Protein AF-A0A3C1H2F7-F1 (afdb_monomer)

Secondary structure (DSSP, 8-state):
--GGGHHHHHHHHHHHHHHHHHHHHHHHHHH--HHHHHHTT-GGGHHHHHHHHT-HHHHHHHHHHHHHHHHHHHHHHHHHHS--TTHHHHHHHHHHHHHHHHHHHHHHHHHHHHHHHHHS-HHHHHHHHHHHHHHHHHHHHHHTHHHHHHHHHHHHHHHHHHHHS--

Radius of gyration: 19.79 Å; Cα contacts (8 Å, |Δi|>4): 138; chain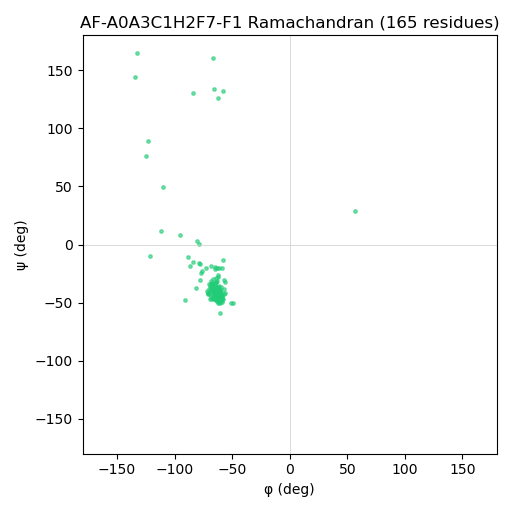s: 1; bounding box: 44×22×65 Å

Structure (mmCIF, N/CA/C/O backbone):
data_AF-A0A3C1H2F7-F1
#
_entry.id   AF-A0A3C1H2F7-F1
#
loop_
_atom_site.group_PDB
_atom_site.id
_atom_site.type_symbol
_atom_site.label_atom_id
_atom_site.label_alt_id
_atom_site.label_comp_id
_atom_site.label_asym_id
_atom_site.label_entity_id
_atom_site.label_seq_id
_atom_site.pdbx_PDB_ins_code
_atom_site.Cartn_x
_atom_site.Cartn_y
_atom_site.Cartn_z
_atom_site.occupancy
_atom_site.B_iso_or_equiv
_atom_site.auth_seq_id
_atom_site.auth_comp_id
_atom_site.auth_asym_id
_atom_site.auth_atom_id
_atom_site.pdbx_PDB_model_num
ATOM 1 N N . MET A 1 1 ? -9.792 10.754 28.156 1.00 57.56 1 MET A N 1
ATOM 2 C CA . MET A 1 1 ? -9.918 9.796 27.026 1.00 57.56 1 MET A CA 1
ATOM 3 C C . MET A 1 1 ? -9.000 10.111 25.843 1.00 57.56 1 MET A C 1
ATOM 5 O O . MET A 1 1 ? -8.552 9.166 25.197 1.00 57.56 1 MET A O 1
ATOM 9 N N . GLU A 1 2 ? -8.711 11.387 25.562 1.00 61.03 2 GLU A N 1
ATOM 10 C CA . GLU A 1 2 ? -7.940 11.841 24.391 1.00 61.03 2 GLU A CA 1
ATOM 11 C C . GLU A 1 2 ? -6.459 11.433 24.405 1.00 61.03 2 GLU A C 1
ATOM 13 O O . GLU A 1 2 ? -5.892 11.084 23.372 1.00 61.03 2 GLU A O 1
ATOM 18 N N . GLU A 1 3 ? -5.848 11.387 25.589 1.00 65.12 3 GLU A N 1
ATOM 19 C CA . GLU A 1 3 ? -4.418 11.113 25.739 1.00 65.12 3 GLU A CA 1
ATOM 20 C C . GLU A 1 3 ? -4.023 9.674 25.379 1.00 65.12 3 GLU A C 1
ATOM 22 O O . GLU A 1 3 ? -2.964 9.438 24.807 1.00 65.12 3 GLU A O 1
ATOM 27 N N . GLN A 1 4 ? -4.931 8.722 25.602 1.00 65.62 4 GLN A N 1
ATOM 28 C CA . GLN A 1 4 ? -4.746 7.310 25.254 1.00 65.62 4 GLN A CA 1
ATOM 29 C C . GLN A 1 4 ? -4.971 7.012 23.760 1.00 65.62 4 GLN A C 1
ATOM 31 O O . GLN A 1 4 ? -4.550 5.964 23.282 1.00 65.62 4 GLN A O 1
ATOM 36 N N . ASN A 1 5 ? -5.606 7.916 22.998 1.00 76.88 5 ASN A N 1
ATOM 37 C CA . ASN A 1 5 ? -5.780 7.765 21.544 1.00 76.88 5 ASN A CA 1
ATOM 38 C C . ASN A 1 5 ? -4.564 8.252 20.742 1.00 76.88 5 ASN A C 1
ATOM 40 O O . ASN A 1 5 ? -4.446 7.931 19.558 1.00 76.88 5 ASN A O 1
ATOM 44 N N . LYS A 1 6 ? -3.661 9.016 21.372 1.00 80.00 6 LYS A N 1
ATOM 45 C CA . LYS A 1 6 ? -2.426 9.523 20.760 1.00 80.00 6 LYS A CA 1
ATOM 46 C C . LYS A 1 6 ? -1.592 8.417 20.077 1.00 80.00 6 LYS A C 1
ATOM 48 O O . LYS A 1 6 ? -1.290 8.600 18.898 1.00 80.00 6 LYS A O 1
ATOM 53 N N . PRO A 1 7 ? -1.277 7.266 20.713 1.00 84.00 7 PRO A N 1
ATOM 54 C CA . PRO A 1 7 ? -0.476 6.217 20.070 1.00 84.00 7 PRO A CA 1
ATOM 55 C C . PRO A 1 7 ? -1.177 5.565 18.870 1.00 84.00 7 PRO A C 1
ATOM 57 O O . PRO A 1 7 ? -0.540 5.342 17.845 1.00 84.00 7 PRO A O 1
ATOM 60 N N . ILE A 1 8 ? -2.494 5.332 18.946 1.00 84.50 8 ILE A N 1
ATOM 61 C CA . ILE A 1 8 ? -3.275 4.722 17.854 1.00 84.50 8 ILE A CA 1
ATOM 62 C C . ILE A 1 8 ? -3.281 5.639 16.623 1.00 84.50 8 ILE A C 1
ATOM 64 O O . ILE A 1 8 ? -3.026 5.201 15.500 1.00 84.50 8 ILE A O 1
ATOM 68 N N . ARG A 1 9 ? -3.520 6.940 16.839 1.00 84.44 9 ARG A N 1
ATOM 69 C CA . ARG A 1 9 ? -3.483 7.954 15.774 1.00 84.44 9 ARG A CA 1
ATOM 70 C C . ARG A 1 9 ? -2.087 8.080 15.166 1.00 84.44 9 ARG A C 1
ATOM 72 O O . ARG A 1 9 ? -1.976 8.219 13.951 1.00 84.44 9 ARG A O 1
ATOM 79 N N . LEU A 1 10 ? -1.047 8.014 15.999 1.00 86.69 10 LEU A N 1
ATOM 80 C CA . LEU A 1 10 ? 0.343 8.098 15.562 1.00 86.69 10 LEU A CA 1
ATOM 81 C C . LEU A 1 10 ? 0.736 6.899 14.689 1.00 86.69 10 LEU A C 1
ATOM 83 O O . LEU A 1 10 ? 1.278 7.109 13.611 1.00 86.69 10 LEU A O 1
ATOM 87 N N . MET A 1 11 ? 0.413 5.664 15.090 1.00 85.81 11 MET A N 1
ATOM 88 C CA . MET A 1 11 ? 0.702 4.465 14.286 1.00 85.81 11 MET A CA 1
ATOM 89 C C . MET A 1 11 ? 0.011 4.509 12.919 1.00 85.81 11 MET A C 1
ATOM 91 O O . MET A 1 11 ? 0.650 4.273 11.893 1.00 85.81 11 MET A O 1
ATOM 95 N N . ALA A 1 12 ? -1.271 4.882 12.891 1.00 84.88 12 ALA A N 1
ATOM 96 C CA . ALA A 1 12 ? -2.024 5.015 11.647 1.00 84.88 12 ALA A CA 1
ATOM 97 C C . ALA A 1 12 ? -1.445 6.115 10.731 1.00 84.88 12 ALA A C 1
ATOM 99 O O . ALA A 1 12 ? -1.419 5.953 9.508 1.00 84.88 12 ALA A O 1
ATOM 100 N N . LEU A 1 13 ? -0.959 7.219 11.316 1.00 87.25 13 LEU A N 1
ATOM 101 C CA . LEU A 1 13 ? -0.318 8.320 10.593 1.00 87.25 13 LEU A CA 1
ATOM 102 C C . LEU A 1 13 ? 1.058 7.925 10.044 1.00 87.25 13 LEU A C 1
ATOM 104 O O . LEU A 1 13 ? 1.358 8.237 8.897 1.00 87.25 13 LEU A O 1
ATOM 108 N N . ILE A 1 14 ? 1.875 7.215 10.826 1.00 88.75 14 ILE A N 1
ATOM 109 C CA . ILE A 1 14 ? 3.175 6.700 10.374 1.00 88.75 14 ILE A CA 1
ATOM 110 C C . ILE A 1 14 ? 2.981 5.788 9.162 1.00 88.75 14 ILE A C 1
ATOM 112 O O . ILE A 1 14 ? 3.675 5.955 8.161 1.00 88.75 14 ILE A O 1
ATOM 116 N N . GLY A 1 15 ? 2.002 4.878 9.210 1.00 85.44 15 GLY A N 1
ATOM 117 C CA . GLY A 1 15 ? 1.678 4.040 8.057 1.00 85.44 15 GLY A CA 1
ATOM 118 C C . GLY A 1 15 ? 1.227 4.860 6.840 1.00 85.44 15 GLY A C 1
ATOM 119 O O . GLY A 1 15 ? 1.673 4.584 5.730 1.00 85.44 15 GLY A O 1
ATOM 120 N N . LEU A 1 16 ? 0.438 5.929 7.033 1.00 86.31 16 LEU A N 1
ATOM 121 C CA . LEU A 1 16 ? 0.025 6.818 5.937 1.00 86.31 16 LEU A CA 1
ATOM 122 C C . LEU A 1 16 ? 1.230 7.492 5.272 1.00 86.31 16 LEU A C 1
ATOM 124 O O . LEU A 1 16 ? 1.325 7.519 4.047 1.00 86.31 16 LEU A O 1
ATOM 128 N N . ILE A 1 17 ? 2.148 8.023 6.083 1.00 88.00 17 ILE A N 1
ATOM 129 C CA . ILE A 1 17 ? 3.370 8.676 5.605 1.00 88.00 17 ILE A CA 1
ATOM 130 C C . ILE A 1 17 ? 4.231 7.670 4.841 1.00 88.00 17 ILE A C 1
ATOM 132 O O . ILE A 1 17 ? 4.666 7.967 3.732 1.00 88.00 17 ILE A O 1
ATOM 136 N N . LEU A 1 18 ? 4.433 6.469 5.390 1.00 87.69 18 LEU A N 1
ATOM 137 C CA . LEU A 1 18 ? 5.219 5.420 4.743 1.00 87.69 18 LEU A CA 1
ATOM 138 C C . LEU A 1 18 ? 4.623 5.034 3.382 1.00 87.69 18 LEU A C 1
ATOM 140 O O . LEU A 1 18 ? 5.335 5.021 2.379 1.00 87.69 18 LEU A O 1
ATOM 144 N N . GLN A 1 19 ? 3.308 4.801 3.324 1.00 84.94 19 GLN A N 1
ATOM 145 C CA . GLN A 1 19 ? 2.609 4.492 2.079 1.00 84.94 19 GLN A CA 1
ATOM 146 C C . GLN A 1 19 ? 2.734 5.639 1.067 1.00 84.94 19 GLN A C 1
ATOM 148 O O . GLN A 1 19 ? 2.991 5.383 -0.110 1.00 84.94 19 GLN A O 1
ATOM 153 N N . ALA A 1 20 ? 2.584 6.893 1.503 1.00 86.00 20 ALA A N 1
ATOM 154 C CA . ALA A 1 20 ? 2.714 8.067 0.642 1.00 86.00 20 ALA A CA 1
ATOM 155 C C . ALA A 1 20 ? 4.131 8.208 0.069 1.00 86.00 20 ALA A C 1
ATOM 157 O O . ALA A 1 20 ? 4.281 8.425 -1.133 1.00 86.00 20 ALA A O 1
ATOM 158 N N . VAL A 1 21 ? 5.161 8.013 0.896 1.00 87.94 21 VAL A N 1
ATOM 159 C CA . VAL A 1 21 ? 6.568 8.039 0.472 1.00 87.94 21 VAL A CA 1
ATOM 160 C C . VAL A 1 21 ? 6.848 6.924 -0.534 1.00 87.94 21 VAL A C 1
ATOM 162 O O . VAL A 1 21 ? 7.346 7.204 -1.622 1.00 87.94 21 VAL A O 1
ATOM 165 N N . CYS A 1 22 ? 6.469 5.677 -0.238 1.00 86.81 22 CYS A N 1
ATOM 166 C CA . CYS A 1 22 ? 6.660 4.552 -1.159 1.00 86.81 22 CYS A CA 1
ATOM 167 C C . CYS A 1 22 ? 5.905 4.752 -2.485 1.00 86.81 22 CYS A C 1
ATOM 169 O O . CYS A 1 22 ? 6.444 4.461 -3.555 1.00 86.81 22 CYS A O 1
ATOM 171 N N . THR A 1 23 ? 4.686 5.298 -2.431 1.00 85.12 23 THR A N 1
ATOM 172 C CA . THR A 1 23 ? 3.882 5.638 -3.618 1.00 85.12 23 THR A CA 1
ATOM 173 C C . THR A 1 23 ? 4.576 6.720 -4.443 1.00 85.12 23 THR A C 1
ATOM 175 O O . THR A 1 23 ? 4.737 6.563 -5.652 1.00 85.12 23 THR A O 1
ATOM 178 N N . GLY A 1 24 ? 5.047 7.788 -3.792 1.00 85.19 24 GLY A N 1
ATOM 179 C CA . GLY A 1 24 ? 5.758 8.894 -4.429 1.00 85.19 24 GLY A CA 1
ATOM 180 C C . GLY A 1 24 ? 7.041 8.441 -5.121 1.00 85.19 24 GLY A C 1
ATOM 181 O O . GLY A 1 24 ? 7.233 8.742 -6.297 1.00 85.19 24 GLY A O 1
ATOM 182 N N . ILE A 1 25 ? 7.873 7.648 -4.438 1.00 85.31 25 ILE A N 1
ATOM 183 C CA . ILE A 1 25 ? 9.085 7.061 -5.029 1.00 85.31 25 ILE A CA 1
ATOM 184 C C . ILE A 1 25 ? 8.710 6.190 -6.233 1.00 85.31 25 ILE A C 1
ATOM 186 O O . ILE A 1 25 ? 9.295 6.347 -7.298 1.00 85.31 25 ILE A O 1
ATOM 190 N N . THR A 1 26 ? 7.688 5.336 -6.115 1.00 83.00 26 THR A N 1
ATOM 191 C CA . THR A 1 26 ? 7.240 4.469 -7.220 1.00 83.00 26 THR A CA 1
ATOM 192 C C . THR A 1 26 ? 6.805 5.269 -8.451 1.00 83.00 26 THR A C 1
ATOM 194 O O . THR A 1 26 ? 7.148 4.901 -9.575 1.00 83.00 26 THR A O 1
ATOM 197 N N . VAL A 1 27 ? 6.071 6.370 -8.263 1.00 83.38 27 VAL A N 1
ATOM 198 C CA . VAL A 1 27 ? 5.651 7.257 -9.360 1.00 83.38 27 VAL A CA 1
ATOM 199 C C . VAL A 1 27 ? 6.854 7.980 -9.966 1.00 83.38 27 VAL A C 1
ATOM 201 O O . VAL A 1 27 ? 7.007 7.979 -11.187 1.00 83.38 27 VAL A O 1
ATOM 204 N N . LEU A 1 28 ? 7.739 8.542 -9.136 1.00 84.00 28 LEU A N 1
ATOM 205 C CA . LEU A 1 28 ? 8.949 9.229 -9.595 1.00 84.00 28 LEU A CA 1
ATOM 206 C C . LEU A 1 28 ? 9.855 8.298 -10.404 1.00 84.00 28 LEU A C 1
ATOM 208 O O . LEU A 1 28 ? 10.289 8.678 -11.487 1.00 84.00 28 LEU A O 1
ATOM 212 N N . SER A 1 29 ? 10.061 7.063 -9.948 1.00 79.69 29 SER A N 1
ATOM 213 C CA . SER A 1 29 ? 10.829 6.040 -10.663 1.00 79.69 29 SER A CA 1
ATOM 214 C C . SER A 1 29 ? 10.217 5.652 -12.014 1.00 79.69 29 SER A C 1
ATOM 216 O O . SER A 1 29 ? 10.947 5.252 -12.916 1.00 79.69 29 SER A O 1
ATOM 218 N N . ARG A 1 30 ? 8.891 5.765 -12.189 1.00 76.75 30 ARG A N 1
ATOM 219 C CA . ARG A 1 30 ? 8.223 5.508 -13.482 1.00 76.75 30 ARG A CA 1
ATOM 220 C C . ARG A 1 30 ? 8.298 6.707 -14.430 1.00 76.75 30 ARG A C 1
ATOM 222 O O . ARG A 1 30 ? 8.468 6.511 -15.633 1.00 76.75 30 ARG A O 1
ATOM 229 N N . LEU A 1 31 ? 8.185 7.929 -13.903 1.00 80.62 31 LEU A N 1
ATOM 230 C CA . LEU A 1 31 ? 8.295 9.175 -14.678 1.00 80.62 31 LEU A CA 1
ATOM 231 C C . LEU A 1 31 ? 9.741 9.449 -15.124 1.00 80.62 31 LEU A C 1
ATOM 233 O O . LEU A 1 31 ? 9.974 9.848 -16.271 1.00 80.62 31 LEU A O 1
ATOM 237 N N . PHE A 1 32 ? 10.694 9.169 -14.233 1.00 82.19 32 PHE A N 1
ATOM 238 C CA . PHE A 1 32 ? 12.133 9.354 -14.406 1.00 82.19 32 PHE A CA 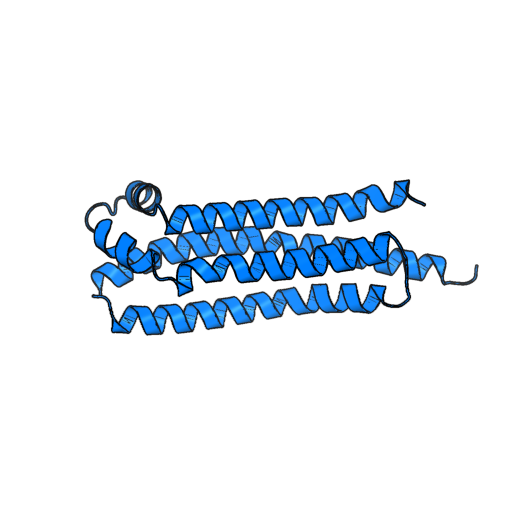1
ATOM 239 C C . PHE A 1 32 ? 12.868 8.027 -14.144 1.00 82.19 32 PHE A C 1
ATOM 241 O O . PHE A 1 32 ? 13.467 7.852 -13.085 1.00 82.19 32 PHE A O 1
ATOM 248 N N . PRO A 1 33 ? 12.834 7.066 -15.082 1.00 75.81 33 PRO A N 1
ATOM 249 C CA . PRO A 1 33 ? 13.495 5.771 -14.907 1.00 75.81 33 PRO A CA 1
ATOM 250 C C . PRO A 1 33 ? 15.015 5.831 -15.131 1.00 75.81 33 PRO A C 1
ATOM 252 O O . PRO A 1 33 ? 15.734 4.936 -14.693 1.00 75.81 33 PRO A O 1
ATOM 255 N N . GLN A 1 34 ? 15.533 6.890 -15.767 1.00 75.00 34 GLN A N 1
ATOM 256 C CA . GLN A 1 34 ? 16.959 7.031 -16.107 1.00 75.00 34 GLN A CA 1
ATOM 257 C C . GLN A 1 34 ? 17.924 6.914 -14.909 1.00 75.00 34 GLN A C 1
ATOM 259 O O . GLN A 1 34 ? 18.931 6.228 -15.060 1.00 75.00 34 GLN A O 1
ATOM 264 N N . PRO A 1 35 ? 17.659 7.500 -13.721 1.00 76.38 35 PRO A N 1
ATOM 265 C CA . PRO A 1 35 ? 18.530 7.345 -12.554 1.00 76.38 35 PRO A CA 1
ATOM 266 C C . PRO A 1 35 ? 18.604 5.890 -12.078 1.00 76.38 35 PRO A C 1
ATOM 268 O O . PRO A 1 35 ? 19.670 5.421 -11.692 1.00 76.38 35 PRO A O 1
ATOM 271 N N . PHE A 1 36 ? 17.483 5.162 -12.145 1.00 71.56 36 PHE A N 1
ATOM 272 C CA . PHE A 1 36 ? 17.415 3.744 -11.786 1.00 71.56 36 PHE A CA 1
ATOM 273 C C . PHE A 1 36 ? 18.193 2.879 -12.778 1.00 71.56 36 PHE A C 1
ATOM 275 O O . PHE A 1 36 ? 18.973 2.020 -12.377 1.00 71.56 36 PHE A O 1
ATOM 282 N N . LEU A 1 37 ? 18.022 3.136 -14.073 1.00 68.88 37 LEU A N 1
ATOM 283 C CA . LEU A 1 37 ? 18.707 2.396 -15.131 1.00 68.88 37 LEU A CA 1
ATOM 284 C C . LEU A 1 37 ? 20.211 2.696 -15.163 1.00 68.88 37 LEU A C 1
ATOM 286 O O . LEU A 1 37 ? 21.011 1.788 -15.375 1.00 68.88 37 LEU A O 1
ATOM 290 N N . ALA A 1 38 ? 20.606 3.937 -14.867 1.00 73.38 38 ALA A N 1
ATOM 291 C CA . ALA A 1 38 ? 22.004 4.320 -14.694 1.00 73.38 38 ALA A CA 1
ATOM 292 C C . ALA A 1 38 ? 22.638 3.631 -13.475 1.00 73.38 38 ALA A C 1
ATOM 294 O O . ALA A 1 38 ? 23.744 3.106 -13.584 1.00 73.38 38 ALA A O 1
ATOM 295 N N . ALA A 1 39 ? 21.926 3.560 -12.343 1.00 72.62 39 ALA A N 1
ATOM 296 C CA . ALA A 1 39 ? 22.381 2.819 -11.164 1.00 72.62 39 ALA A CA 1
ATOM 297 C C . ALA A 1 39 ? 22.542 1.310 -11.435 1.00 72.62 39 ALA A C 1
ATOM 299 O O . ALA A 1 39 ? 23.359 0.657 -10.791 1.00 72.62 39 ALA A O 1
ATOM 300 N N . MET A 1 40 ? 21.802 0.766 -12.406 1.00 67.81 40 MET A N 1
ATOM 301 C CA . MET A 1 40 ? 21.895 -0.631 -12.845 1.00 67.81 40 MET A CA 1
ATOM 302 C C . MET A 1 40 ? 22.809 -0.855 -14.061 1.00 67.81 40 MET A C 1
ATOM 304 O O . MET A 1 40 ? 22.834 -1.960 -14.593 1.00 67.81 40 MET A O 1
ATOM 308 N N . GLN A 1 41 ? 23.562 0.162 -14.502 1.00 70.94 41 GLN A N 1
ATOM 309 C CA . GLN A 1 41 ? 24.471 0.091 -15.659 1.00 70.94 41 GLN A CA 1
ATOM 310 C C . GLN A 1 41 ? 23.795 -0.349 -16.979 1.00 70.94 41 GLN A C 1
ATOM 312 O O . GLN A 1 41 ? 24.446 -0.916 -17.849 1.00 70.94 41 GLN A O 1
ATOM 317 N N . GLN A 1 42 ? 22.499 -0.064 -17.164 1.00 65.69 42 GLN A N 1
ATOM 318 C CA . GLN A 1 42 ? 21.738 -0.404 -18.380 1.00 65.69 42 GLN A CA 1
ATOM 319 C C . GLN A 1 42 ? 21.370 0.834 -19.210 1.00 65.69 42 GLN A C 1
ATOM 321 O O . GLN A 1 42 ? 20.213 1.034 -19.584 1.00 65.69 42 GLN A O 1
ATOM 326 N N . GLN A 1 43 ? 22.352 1.697 -19.486 1.00 65.00 43 GLN A N 1
ATOM 327 C CA . GLN A 1 43 ? 22.120 2.933 -20.245 1.00 65.00 43 GLN A CA 1
ATOM 328 C C . GLN A 1 43 ? 21.674 2.669 -21.691 1.00 65.00 43 GLN A C 1
ATOM 330 O O . GLN A 1 43 ? 20.827 3.402 -22.196 1.00 65.00 43 GLN A O 1
ATOM 335 N N . ASP A 1 44 ? 22.150 1.582 -22.303 1.00 64.06 44 ASP A N 1
ATOM 336 C CA . ASP A 1 44 ? 21.838 1.218 -23.694 1.00 64.06 44 ASP A CA 1
ATOM 337 C C . ASP A 1 44 ? 20.355 0.874 -23.921 1.00 64.06 44 ASP A C 1
ATOM 339 O O . ASP A 1 44 ? 19.866 0.943 -25.043 1.00 64.06 44 ASP A O 1
ATOM 343 N N . PHE A 1 45 ? 19.613 0.556 -22.854 1.00 64.31 45 PHE A N 1
ATOM 344 C CA . PHE A 1 45 ? 18.187 0.203 -22.903 1.00 64.31 45 PHE A CA 1
ATOM 345 C C . PHE A 1 45 ? 17.295 1.263 -22.237 1.00 64.31 45 PHE A C 1
ATOM 347 O O . PHE A 1 45 ? 16.108 1.028 -21.983 1.00 64.31 45 PHE A O 1
ATOM 354 N N . ALA A 1 46 ? 17.858 2.437 -21.921 1.00 64.31 46 ALA A N 1
ATOM 355 C CA . ALA A 1 46 ? 17.188 3.450 -21.114 1.00 64.31 46 ALA A CA 1
ATOM 356 C C . ALA A 1 46 ? 15.979 4.091 -21.804 1.00 64.31 46 ALA A C 1
ATOM 358 O O . ALA A 1 46 ? 14.973 4.358 -21.144 1.00 64.31 46 ALA A O 1
ATOM 359 N N . GLU A 1 47 ? 16.049 4.320 -23.116 1.00 67.69 47 GLU A N 1
ATOM 360 C CA . GLU A 1 47 ? 14.942 4.909 -23.877 1.00 67.69 47 GLU A CA 1
ATOM 361 C C . GLU A 1 47 ? 13.761 3.946 -24.037 1.00 67.69 47 GLU A C 1
ATOM 363 O O . GLU A 1 47 ? 12.609 4.347 -23.837 1.00 67.69 47 GLU A O 1
ATOM 368 N N . ASP A 1 48 ? 14.028 2.669 -24.314 1.00 66.69 48 ASP A N 1
ATOM 369 C CA . ASP A 1 48 ? 12.984 1.657 -24.497 1.00 66.69 48 ASP A CA 1
ATOM 370 C C . ASP A 1 48 ? 12.277 1.326 -23.182 1.00 66.69 48 ASP A C 1
ATOM 37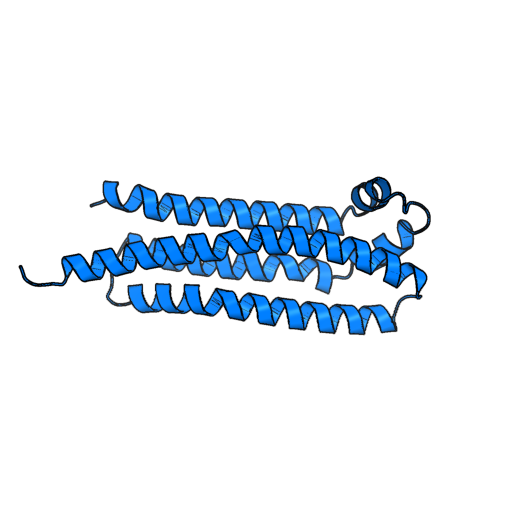2 O O . ASP A 1 48 ? 11.043 1.291 -23.116 1.00 66.69 48 ASP A O 1
ATOM 376 N N . ALA A 1 49 ? 13.046 1.189 -22.098 1.00 64.25 49 ALA A N 1
ATOM 377 C CA . ALA A 1 49 ? 12.494 1.044 -20.759 1.00 64.25 49 ALA A CA 1
ATOM 378 C C . ALA A 1 49 ? 11.670 2.278 -20.362 1.00 64.25 49 ALA A C 1
ATOM 380 O O . ALA A 1 49 ? 10.576 2.125 -19.822 1.00 64.25 49 ALA A O 1
ATOM 381 N N . ALA A 1 50 ? 12.128 3.493 -20.690 1.00 67.19 50 ALA A N 1
ATOM 382 C CA . ALA A 1 50 ? 11.381 4.717 -20.407 1.00 67.19 50 ALA A CA 1
ATOM 383 C C . ALA A 1 50 ? 10.059 4.819 -21.177 1.00 67.19 50 ALA A C 1
ATOM 385 O O . ALA A 1 50 ? 9.080 5.357 -20.653 1.00 67.19 50 ALA A O 1
ATOM 386 N N . ARG A 1 51 ? 9.997 4.293 -22.405 1.00 70.81 51 ARG A N 1
ATOM 387 C CA . ARG A 1 51 ? 8.745 4.198 -23.167 1.00 70.81 51 ARG A CA 1
ATOM 388 C C . ARG A 1 51 ? 7.770 3.223 -22.520 1.00 70.81 51 ARG A C 1
ATOM 390 O O . ARG A 1 51 ? 6.598 3.558 -22.368 1.00 70.81 51 ARG A O 1
ATOM 397 N N . ALA A 1 52 ? 8.253 2.051 -22.120 1.00 66.94 52 ALA A N 1
ATOM 398 C CA . ALA A 1 52 ? 7.424 1.012 -21.525 1.00 66.94 52 ALA A CA 1
ATOM 399 C C . ALA A 1 52 ? 6.922 1.387 -20.115 1.00 66.94 52 ALA A C 1
ATOM 401 O O . ALA A 1 52 ? 5.759 1.145 -19.793 1.00 66.94 52 ALA A O 1
ATOM 402 N N . THR A 1 53 ? 7.739 2.043 -19.279 1.00 67.88 53 THR A N 1
ATOM 403 C CA . THR A 1 53 ? 7.360 2.422 -17.900 1.00 67.88 53 THR A CA 1
ATOM 404 C C . THR A 1 53 ? 6.354 3.568 -17.823 1.00 67.88 53 THR A C 1
ATOM 406 O O . THR A 1 53 ? 5.670 3.711 -16.807 1.00 67.88 53 THR A O 1
ATOM 409 N N . ARG A 1 54 ? 6.230 4.375 -18.884 1.00 71.44 54 ARG A N 1
ATOM 410 C CA . ARG A 1 54 ? 5.271 5.491 -18.979 1.00 71.44 54 ARG A CA 1
ATOM 411 C C . ARG A 1 54 ? 3.853 5.057 -19.348 1.00 71.44 54 ARG A C 1
ATOM 413 O O . ARG A 1 54 ? 2.979 5.911 -19.493 1.00 71.44 54 ARG A O 1
ATOM 420 N N . HIS A 1 55 ? 3.598 3.756 -19.483 1.00 72.06 55 HIS A N 1
ATOM 421 C CA . HIS A 1 55 ? 2.259 3.263 -19.774 1.00 72.06 55 HIS A CA 1
ATOM 422 C C . HIS A 1 55 ? 1.254 3.720 -18.690 1.00 72.06 55 HIS A C 1
ATOM 424 O O . HIS A 1 55 ? 1.516 3.551 -17.495 1.00 72.06 55 HIS A O 1
ATOM 430 N N . PRO A 1 56 ? 0.078 4.261 -19.054 1.00 69.88 56 PRO A N 1
ATOM 431 C CA . PRO A 1 56 ? -0.855 4.855 -18.092 1.00 69.88 56 PRO A CA 1
ATOM 432 C C . PRO A 1 56 ? -1.333 3.868 -17.017 1.00 69.88 56 PRO A C 1
ATOM 434 O O . PRO A 1 56 ? -1.439 4.233 -15.850 1.00 69.88 56 PRO A O 1
ATOM 437 N N . LEU A 1 57 ? -1.539 2.592 -17.367 1.00 69.56 57 LEU A N 1
ATOM 438 C CA . LEU A 1 57 ? -1.907 1.553 -16.388 1.00 69.56 57 LEU A CA 1
ATOM 439 C C . LEU A 1 57 ? -0.824 1.335 -15.322 1.00 69.56 57 LEU A C 1
ATOM 441 O O . LEU A 1 57 ? -1.131 1.142 -14.143 1.00 69.56 57 LEU A O 1
ATOM 445 N N . LEU A 1 58 ? 0.449 1.425 -15.720 1.00 70.56 58 LEU A N 1
ATOM 446 C CA . LEU A 1 58 ? 1.557 1.372 -14.780 1.00 70.56 58 LEU A CA 1
ATOM 447 C C . LEU A 1 58 ? 1.498 2.603 -13.865 1.00 70.56 58 LEU A C 1
ATOM 449 O O . LEU A 1 58 ? 1.587 2.470 -12.649 1.00 70.56 58 LEU A O 1
ATOM 453 N N . LEU A 1 59 ? 1.285 3.800 -14.392 1.00 73.25 59 LEU A N 1
ATOM 454 C CA . LEU A 1 59 ? 1.238 4.998 -13.551 1.00 73.25 59 LEU A CA 1
ATOM 455 C C . LEU A 1 59 ? 0.088 4.980 -12.530 1.00 73.25 59 LEU A C 1
ATOM 457 O O . LEU A 1 59 ? 0.265 5.493 -11.431 1.00 73.25 59 LEU A O 1
ATOM 461 N N . LEU A 1 60 ? -1.045 4.343 -12.844 1.00 74.38 60 LEU A N 1
ATOM 462 C CA . LEU A 1 60 ? -2.213 4.266 -11.955 1.00 74.38 60 LEU A CA 1
ATOM 463 C C . LEU A 1 60 ? -2.083 3.234 -10.825 1.00 74.38 60 LEU A C 1
ATOM 465 O O . LEU A 1 60 ? -2.627 3.436 -9.741 1.00 74.38 60 LEU A O 1
ATOM 469 N N . THR A 1 61 ? -1.343 2.149 -11.055 1.00 73.56 61 THR A N 1
ATOM 470 C CA . THR A 1 61 ? -1.171 1.040 -10.097 1.00 73.56 61 THR A CA 1
ATOM 471 C C . THR A 1 61 ? -0.781 1.487 -8.671 1.00 73.56 61 THR A C 1
ATOM 473 O O . THR A 1 61 ? -1.460 1.082 -7.725 1.00 73.56 61 THR A O 1
ATOM 476 N N . PRO A 1 62 ? 0.242 2.345 -8.459 1.00 73.50 62 PRO A N 1
ATOM 477 C CA . PRO A 1 62 ? 0.636 2.766 -7.110 1.00 73.50 62 PRO A CA 1
ATOM 478 C C . PRO A 1 62 ? -0.438 3.594 -6.377 1.00 73.50 62 PRO A C 1
ATOM 480 O O . PRO A 1 62 ? -0.449 3.623 -5.146 1.00 73.50 62 PRO A O 1
ATOM 483 N N . PHE A 1 63 ? -1.380 4.219 -7.095 1.00 79.12 63 PHE A N 1
ATOM 484 C CA . PHE A 1 63 ? -2.445 5.015 -6.478 1.00 79.12 63 PHE A CA 1
ATOM 485 C C . PHE A 1 63 ? -3.569 4.164 -5.873 1.00 79.12 63 PHE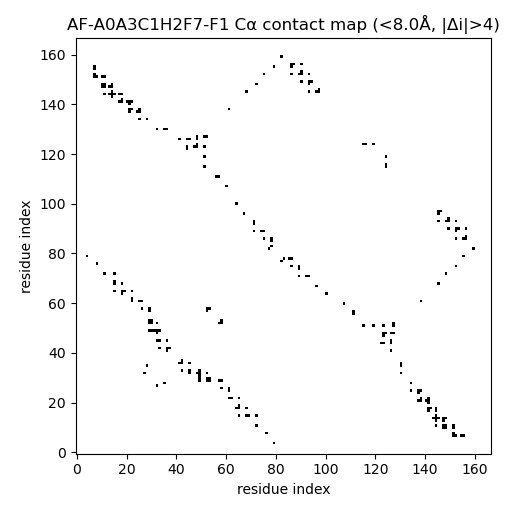 A C 1
ATOM 487 O O . PHE A 1 63 ? -4.238 4.607 -4.941 1.00 79.12 63 PHE A O 1
ATOM 494 N N . ALA A 1 64 ? -3.774 2.930 -6.339 1.00 76.44 64 ALA A N 1
ATOM 495 C CA . ALA A 1 64 ? -4.810 2.063 -5.780 1.00 76.44 64 ALA A CA 1
ATOM 496 C C . ALA A 1 64 ? -4.551 1.768 -4.290 1.00 76.44 64 ALA A C 1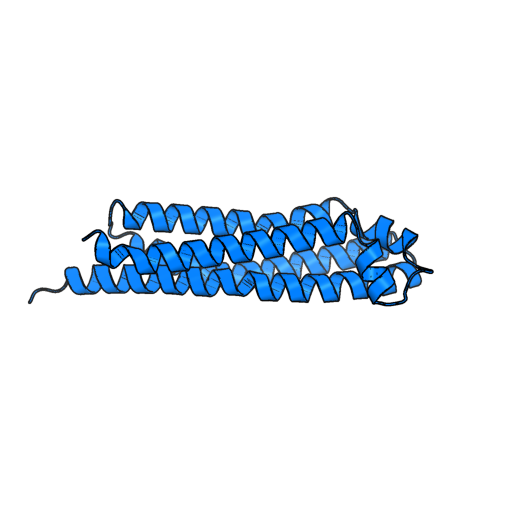
ATOM 498 O O . ALA A 1 64 ? -5.450 1.906 -3.459 1.00 76.44 64 ALA A O 1
ATOM 499 N N . GLY A 1 65 ? -3.300 1.451 -3.938 1.00 74.38 65 GLY A N 1
ATOM 500 C CA . GLY A 1 65 ? -2.910 1.150 -2.559 1.00 74.38 65 GLY A CA 1
ATOM 501 C C . GLY A 1 65 ? -3.064 2.343 -1.613 1.00 74.38 65 GLY A C 1
ATOM 502 O O . GLY A 1 65 ? -3.608 2.192 -0.519 1.00 74.38 65 GLY A O 1
ATOM 503 N N . ILE A 1 66 ? -2.648 3.545 -2.036 1.00 82.69 66 ILE A N 1
ATOM 504 C CA . ILE A 1 66 ? -2.761 4.744 -1.191 1.00 82.69 66 ILE A CA 1
ATOM 505 C C . ILE A 1 66 ? -4.220 5.170 -0.987 1.00 82.69 66 ILE A C 1
ATOM 507 O O . ILE A 1 66 ? -4.579 5.564 0.119 1.00 82.69 66 ILE A O 1
ATOM 511 N N . ILE A 1 67 ? -5.081 5.040 -2.005 1.00 84.75 67 ILE A N 1
ATOM 512 C CA . ILE A 1 67 ? -6.510 5.368 -1.887 1.00 84.75 67 ILE A CA 1
ATOM 513 C C . ILE A 1 67 ? -7.183 4.443 -0.869 1.00 84.75 67 ILE A C 1
ATOM 515 O O . ILE A 1 67 ? -7.863 4.925 0.037 1.00 84.75 67 ILE A O 1
ATOM 519 N N . VAL A 1 68 ? -6.958 3.128 -0.973 1.00 83.88 68 VAL A N 1
ATOM 520 C CA . VAL A 1 68 ? -7.504 2.150 -0.017 1.00 83.88 68 VAL A CA 1
ATOM 521 C C . VAL A 1 68 ? -7.015 2.455 1.398 1.00 83.88 68 VAL A C 1
ATOM 523 O O . VAL A 1 68 ? -7.814 2.479 2.335 1.00 83.88 68 VAL A O 1
ATOM 526 N N . TYR A 1 69 ? -5.724 2.756 1.554 1.00 84.75 69 TYR A N 1
ATOM 527 C CA . TYR A 1 69 ? -5.163 3.120 2.849 1.00 84.75 69 TYR A CA 1
ATOM 528 C C . TYR A 1 69 ? -5.817 4.385 3.428 1.00 84.75 69 TYR A C 1
ATOM 530 O O . TYR A 1 69 ? -6.212 4.389 4.592 1.00 84.75 69 TYR A O 1
ATOM 538 N N . ILE A 1 70 ? -5.968 5.451 2.632 1.00 86.69 70 ILE A N 1
ATOM 539 C CA . ILE A 1 70 ? -6.608 6.707 3.061 1.00 86.69 70 ILE A CA 1
ATOM 540 C C . ILE A 1 70 ? -8.046 6.454 3.517 1.00 86.69 70 ILE A C 1
ATOM 542 O O . ILE A 1 70 ? -8.445 6.957 4.565 1.00 86.69 70 ILE A O 1
ATOM 546 N N . LEU A 1 71 ? -8.818 5.658 2.772 1.00 88.44 71 LEU A N 1
ATOM 547 C CA . LEU A 1 71 ? -10.195 5.327 3.144 1.00 88.44 71 LEU A CA 1
ATOM 548 C C . LEU A 1 71 ? -10.251 4.613 4.501 1.00 88.44 71 LEU A C 1
ATOM 550 O O . LEU A 1 71 ? -11.013 5.022 5.377 1.00 88.44 71 LEU A O 1
ATOM 554 N N . LEU A 1 72 ? -9.404 3.601 4.712 1.00 87.06 72 LEU A N 1
ATOM 555 C CA . LEU A 1 72 ? -9.322 2.876 5.984 1.00 87.06 72 LEU A CA 1
ATOM 556 C C . LEU A 1 72 ? -8.829 3.772 7.132 1.00 87.06 72 LEU A C 1
ATOM 558 O O . LEU A 1 72 ? -9.364 3.711 8.238 1.00 87.06 72 LEU A O 1
ATOM 562 N N . TYR A 1 73 ? -7.861 4.652 6.867 1.00 86.19 73 TYR A N 1
ATOM 563 C CA . TYR A 1 73 ? -7.381 5.648 7.824 1.00 86.19 73 TYR A CA 1
ATOM 564 C C . TYR A 1 73 ? -8.499 6.610 8.246 1.00 86.19 73 TYR A C 1
ATOM 566 O O . TYR A 1 73 ? -8.684 6.855 9.438 1.00 86.19 73 TYR A O 1
ATOM 574 N N . CYS A 1 74 ? -9.276 7.128 7.292 1.00 86.69 74 CYS A N 1
ATOM 575 C CA . CYS A 1 74 ? -10.414 8.005 7.561 1.00 86.69 74 CYS A CA 1
ATOM 576 C C . CYS A 1 74 ? -11.504 7.293 8.371 1.00 86.69 74 CYS A C 1
ATOM 578 O O . CYS A 1 74 ? -12.019 7.871 9.329 1.00 86.69 74 CYS A O 1
ATOM 580 N N . LEU A 1 75 ? -11.817 6.034 8.039 1.00 85.94 75 LEU A N 1
ATOM 581 C CA . LEU A 1 75 ? -12.758 5.213 8.808 1.00 85.94 75 LEU A CA 1
ATOM 582 C C . LEU A 1 75 ? -12.277 5.017 10.251 1.00 85.94 75 LEU A C 1
ATOM 584 O O . LEU A 1 75 ? -13.044 5.245 11.187 1.00 85.94 75 LEU A O 1
ATOM 588 N N . LEU A 1 76 ? -10.998 4.675 10.445 1.00 84.44 76 LEU A N 1
ATOM 589 C CA . LEU A 1 76 ? -10.400 4.528 11.773 1.00 84.44 76 LEU A CA 1
ATOM 590 C C . LEU A 1 76 ? -10.427 5.849 12.558 1.00 84.44 76 LEU A C 1
ATOM 592 O O . LEU A 1 76 ? -10.801 5.861 13.728 1.00 84.44 76 LEU A O 1
ATOM 596 N N . GLN A 1 77 ? -10.090 6.977 11.927 1.00 83.06 77 GLN A N 1
ATOM 597 C CA . GLN A 1 77 ? -10.170 8.300 12.560 1.00 83.06 77 GLN A CA 1
ATOM 598 C C . GLN A 1 77 ? -11.602 8.683 12.944 1.00 83.06 77 GLN A C 1
ATOM 600 O O . GLN A 1 77 ? -11.804 9.282 14.001 1.00 83.06 77 GLN A O 1
ATOM 605 N N . GLY A 1 78 ? -12.592 8.323 12.123 1.00 81.12 78 GLY A N 1
ATOM 606 C CA . GLY A 1 78 ? -14.010 8.499 12.434 1.00 81.12 78 GLY A CA 1
ATOM 607 C C . GLY A 1 78 ? -14.409 7.764 13.716 1.00 81.12 78 GLY A C 1
ATOM 608 O O . GLY A 1 78 ? -14.952 8.385 14.629 1.00 81.12 78 GLY A O 1
ATOM 609 N N . GLN A 1 79 ? -14.043 6.482 13.832 1.00 80.88 79 GLN A N 1
ATOM 610 C CA . GLN A 1 79 ? -14.310 5.669 15.030 1.00 80.88 79 GLN A CA 1
ATOM 611 C C . GLN A 1 79 ? -13.556 6.169 16.270 1.00 80.88 79 GLN A C 1
ATOM 613 O O . GLN A 1 79 ? -14.084 6.164 17.378 1.00 80.88 79 GLN A O 1
ATOM 618 N N . LEU A 1 80 ? -12.336 6.686 16.096 1.00 77.94 80 LEU A N 1
ATOM 619 C CA . LEU A 1 80 ? -11.565 7.276 17.194 1.00 77.94 80 LEU A CA 1
ATOM 620 C C . LEU A 1 80 ? -12.158 8.587 17.730 1.00 77.94 80 LEU A C 1
ATOM 622 O O . LEU A 1 80 ? -11.759 9.020 18.816 1.00 77.94 80 LEU A O 1
ATOM 626 N N . ARG A 1 81 ? -13.031 9.255 16.966 1.00 79.19 81 ARG A N 1
ATOM 627 C CA . ARG A 1 81 ? -13.758 10.460 17.396 1.00 79.19 81 ARG A CA 1
ATOM 628 C C . ARG A 1 81 ? -15.101 10.099 18.022 1.00 79.19 81 ARG A C 1
ATOM 630 O O . ARG A 1 81 ? -15.384 10.576 19.113 1.00 79.19 81 ARG A O 1
ATOM 637 N N . ASN A 1 82 ? -15.866 9.232 17.361 1.00 77.12 82 ASN A N 1
ATOM 638 C CA . ASN A 1 82 ? -17.165 8.752 17.824 1.00 77.12 82 ASN A CA 1
ATOM 639 C C . ASN A 1 82 ? -17.134 7.219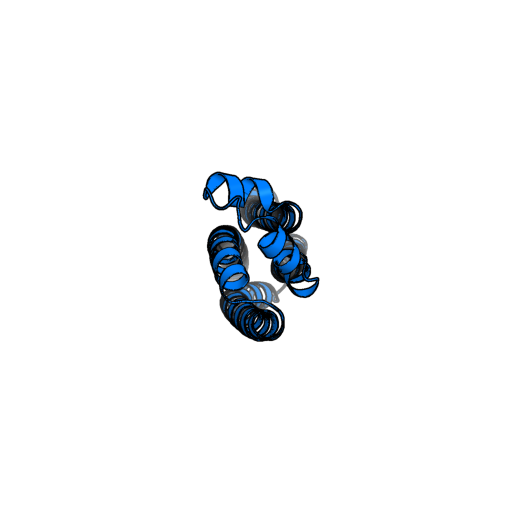 17.901 1.00 77.12 82 ASN A C 1
ATOM 641 O O . ASN A 1 82 ? -17.436 6.563 16.901 1.00 77.12 82 ASN A O 1
ATOM 645 N N . PRO A 1 83 ? -16.733 6.643 19.050 1.00 69.62 83 PRO A N 1
ATOM 646 C CA . PRO A 1 83 ? -16.660 5.196 19.201 1.00 69.62 83 PRO A CA 1
ATOM 647 C C . PRO A 1 83 ? -18.056 4.592 19.042 1.00 69.62 83 PRO A C 1
ATOM 649 O O . PRO A 1 83 ? -19.000 5.001 19.714 1.00 69.62 83 PRO A O 1
ATOM 652 N N . SER A 1 84 ? -18.180 3.632 18.131 1.00 72.12 84 SER A N 1
ATOM 653 C CA . SER A 1 84 ? -19.416 2.895 17.867 1.00 72.12 84 SER A CA 1
ATOM 654 C C . SER A 1 84 ? -19.129 1.396 17.798 1.00 72.12 84 SER A C 1
ATOM 656 O O . SER A 1 84 ? -17.981 0.991 17.591 1.00 72.12 84 SER A O 1
ATOM 658 N N . ASP A 1 85 ? -20.171 0.569 17.882 1.00 67.81 85 ASP A N 1
ATOM 659 C CA . ASP A 1 85 ? -20.061 -0.898 17.782 1.00 67.81 85 ASP A CA 1
ATOM 660 C C . ASP A 1 85 ? -19.432 -1.377 16.455 1.00 67.81 85 ASP A C 1
ATOM 662 O O . ASP A 1 85 ? -18.994 -2.520 16.330 1.00 67.81 85 ASP A O 1
ATOM 666 N N . SER A 1 86 ? -19.312 -0.493 15.459 1.00 70.62 86 SER A N 1
ATOM 667 C CA . SER A 1 86 ? -18.722 -0.792 14.148 1.00 70.62 86 SER A CA 1
ATOM 668 C C . SER A 1 86 ? -17.185 -0.820 14.113 1.00 70.62 86 SER A C 1
ATOM 670 O O . SER A 1 86 ? -16.601 -1.109 13.064 1.00 70.62 86 SER A O 1
ATOM 672 N N . ALA A 1 87 ? -16.497 -0.588 15.236 1.00 68.31 87 ALA A N 1
ATOM 673 C CA . ALA A 1 87 ? -15.035 -0.679 15.307 1.00 68.31 87 ALA A CA 1
ATOM 674 C C . ALA A 1 87 ? -14.488 -2.064 14.890 1.00 68.31 87 ALA A C 1
ATOM 676 O O . ALA A 1 87 ? -13.415 -2.153 14.290 1.00 68.31 87 ALA A O 1
ATOM 677 N N . GLY A 1 88 ? -15.254 -3.134 15.123 1.00 68.81 88 GLY A N 1
ATOM 678 C CA . GLY A 1 88 ? -14.899 -4.501 14.726 1.00 68.81 88 GLY A CA 1
ATOM 679 C C . GLY A 1 88 ? -14.962 -4.689 13.215 1.00 68.81 88 GLY A C 1
ATOM 680 O O . GLY A 1 88 ? -14.114 -5.366 12.636 1.00 68.81 88 GLY A O 1
ATOM 681 N N . THR A 1 89 ? -15.897 -4.003 12.555 1.00 78.31 89 THR A N 1
ATOM 682 C CA . THR A 1 89 ? -15.994 -3.942 11.094 1.00 78.31 89 THR A CA 1
ATOM 683 C C . THR A 1 89 ? -14.801 -3.203 10.497 1.00 78.31 89 THR A C 1
ATOM 685 O O . THR A 1 89 ? -14.234 -3.669 9.515 1.00 78.31 89 THR A O 1
ATOM 688 N N . VAL A 1 90 ? -14.360 -2.090 11.098 1.00 75.69 90 VAL A N 1
ATOM 689 C CA . VAL A 1 90 ? -13.163 -1.357 10.636 1.00 75.69 90 VAL A CA 1
ATOM 690 C C . VAL A 1 90 ? -11.904 -2.214 10.771 1.00 75.69 90 VAL A C 1
ATOM 692 O O . VAL A 1 90 ? -11.087 -2.262 9.849 1.00 75.69 90 VAL A O 1
ATOM 695 N N . PHE A 1 91 ? -11.765 -2.945 11.876 1.00 75.81 91 PHE A N 1
ATOM 696 C CA . PHE A 1 91 ? -10.686 -3.914 12.051 1.00 75.81 91 PHE A CA 1
ATOM 697 C C . PHE A 1 91 ? -10.747 -5.042 11.007 1.00 75.81 91 PHE A C 1
ATOM 699 O O . PHE A 1 91 ? -9.755 -5.290 10.321 1.00 75.81 91 PHE A O 1
ATOM 706 N N . GLY A 1 92 ? -11.916 -5.663 10.818 1.00 75.31 92 GLY A N 1
ATOM 707 C CA . GLY A 1 92 ? -12.126 -6.720 9.825 1.00 75.31 92 GLY A CA 1
ATOM 708 C C . GLY A 1 92 ? -11.841 -6.266 8.390 1.00 75.31 92 GLY A C 1
ATOM 709 O O . GLY A 1 92 ? -11.149 -6.966 7.655 1.00 75.31 92 GLY A O 1
ATOM 710 N N . LEU A 1 93 ? -12.288 -5.064 8.012 1.00 81.44 93 LEU A N 1
ATOM 711 C CA . LEU A 1 93 ? -11.994 -4.448 6.714 1.00 81.44 93 LEU A CA 1
ATOM 712 C C . LEU A 1 93 ? -10.496 -4.194 6.529 1.00 81.44 93 LEU A C 1
ATOM 714 O O . LEU A 1 93 ? -9.959 -4.453 5.454 1.00 81.44 93 LEU A O 1
ATOM 718 N N . THR A 1 94 ? -9.810 -3.725 7.573 1.00 78.12 94 THR A N 1
ATOM 719 C CA . THR A 1 94 ? -8.366 -3.458 7.514 1.00 78.12 94 THR A CA 1
ATOM 720 C C . THR A 1 94 ? -7.566 -4.750 7.348 1.00 78.12 94 THR A C 1
ATOM 722 O O . THR A 1 94 ? -6.643 -4.796 6.537 1.00 78.12 94 THR A O 1
ATOM 725 N N . ILE A 1 95 ? -7.948 -5.822 8.051 1.00 77.81 95 ILE A N 1
ATOM 726 C CA . ILE A 1 95 ? -7.328 -7.142 7.878 1.00 77.81 95 ILE A CA 1
ATOM 727 C C . ILE A 1 95 ? -7.617 -7.712 6.492 1.00 77.81 95 ILE A C 1
ATOM 729 O O . ILE A 1 95 ? -6.690 -8.185 5.845 1.00 77.81 95 ILE A O 1
ATOM 733 N N . ALA A 1 96 ? -8.864 -7.652 6.015 1.00 78.88 96 ALA A N 1
ATOM 734 C CA . ALA A 1 96 ? -9.241 -8.166 4.698 1.00 78.88 96 ALA A CA 1
ATOM 735 C C . ALA A 1 96 ? -8.559 -7.406 3.544 1.00 78.88 96 ALA A C 1
ATOM 737 O O . ALA A 1 96 ? -8.278 -7.990 2.496 1.00 78.88 96 ALA A O 1
ATOM 738 N N . ALA A 1 97 ? -8.239 -6.123 3.741 1.00 74.69 97 ALA A N 1
ATOM 739 C CA . ALA A 1 97 ? -7.536 -5.309 2.755 1.00 74.69 97 ALA A CA 1
ATOM 740 C C . ALA A 1 97 ? -6.090 -5.774 2.500 1.00 74.69 97 ALA A C 1
ATOM 742 O O . ALA A 1 97 ? -5.608 -5.629 1.378 1.00 74.69 97 ALA A O 1
ATOM 743 N N . ILE A 1 98 ? -5.412 -6.373 3.489 1.00 72.44 98 ILE A N 1
ATOM 744 C CA . ILE A 1 98 ? -4.031 -6.871 3.347 1.00 72.44 98 ILE A CA 1
ATOM 745 C C . ILE A 1 98 ? -3.920 -7.949 2.245 1.00 72.44 98 ILE A C 1
ATOM 747 O O . ILE A 1 98 ? -3.188 -7.730 1.276 1.00 72.44 98 ILE A O 1
ATOM 751 N N . PRO A 1 99 ? -4.639 -9.091 2.314 1.00 70.31 99 PRO A N 1
ATOM 752 C CA . PRO A 1 99 ? -4.587 -10.102 1.262 1.00 70.31 99 PRO A CA 1
ATOM 753 C C . PRO A 1 99 ? -5.229 -9.616 -0.043 1.00 70.31 99 PRO A C 1
ATOM 755 O O . PRO A 1 99 ? -4.728 -9.951 -1.116 1.00 70.31 99 PRO A O 1
ATOM 758 N N . ALA A 1 100 ? -6.280 -8.786 0.016 1.00 72.88 100 ALA A N 1
ATOM 759 C CA . ALA A 1 100 ? -6.899 -8.217 -1.184 1.00 72.88 100 ALA A CA 1
ATOM 760 C C . ALA A 1 100 ? -5.905 -7.368 -1.996 1.00 72.88 100 ALA A C 1
ATOM 762 O O . ALA A 1 100 ? -5.877 -7.465 -3.223 1.00 72.88 100 ALA A O 1
ATOM 763 N N . MET A 1 101 ? -5.037 -6.598 -1.330 1.00 71.38 101 MET A N 1
ATOM 764 C CA . MET A 1 101 ? -3.960 -5.860 -1.996 1.00 71.38 101 MET A CA 1
ATOM 765 C C . MET A 1 101 ? -2.914 -6.770 -2.631 1.00 71.38 101 MET A C 1
ATOM 767 O O . MET A 1 101 ? -2.487 -6.501 -3.753 1.00 71.38 101 MET A O 1
ATOM 771 N N . GLY A 1 102 ? -2.546 -7.871 -1.972 1.00 66.25 102 GLY A N 1
ATOM 772 C CA . GLY A 1 102 ? -1.674 -8.883 -2.572 1.00 66.25 102 GLY A CA 1
ATOM 773 C C . GLY A 1 102 ? -2.256 -9.450 -3.872 1.00 66.25 102 GLY A C 1
ATOM 774 O O . GLY A 1 102 ? -1.570 -9.495 -4.893 1.00 66.25 102 GLY A O 1
ATOM 775 N N . ILE A 1 103 ? -3.545 -9.803 -3.862 1.00 72.06 103 ILE A N 1
ATOM 776 C CA . ILE A 1 103 ? -4.256 -10.339 -5.033 1.00 72.06 103 ILE A CA 1
ATOM 777 C C . ILE A 1 103 ? -4.356 -9.295 -6.151 1.00 72.06 103 ILE A C 1
ATOM 779 O O . ILE A 1 103 ? -4.073 -9.605 -7.307 1.00 72.06 103 ILE A O 1
ATOM 783 N N . ILE A 1 104 ? -4.717 -8.051 -5.828 1.00 69.12 104 ILE A N 1
ATOM 784 C CA . ILE A 1 104 ? -4.824 -6.969 -6.816 1.00 69.12 104 ILE A CA 1
ATOM 785 C C . ILE A 1 104 ? -3.464 -6.680 -7.461 1.00 69.12 104 ILE A C 1
ATOM 787 O O . ILE A 1 104 ? -3.395 -6.554 -8.682 1.00 69.12 104 ILE A O 1
ATOM 791 N N . ASN A 1 105 ? -2.377 -6.651 -6.686 1.00 67.25 105 ASN A N 1
ATOM 792 C CA . ASN A 1 105 ? -1.030 -6.470 -7.232 1.00 67.25 105 ASN A CA 1
ATOM 793 C C . ASN A 1 105 ? -0.606 -7.634 -8.138 1.00 67.25 105 ASN A C 1
ATOM 795 O O . ASN A 1 105 ? -0.005 -7.395 -9.184 1.00 67.25 105 ASN A O 1
ATOM 799 N N . LEU A 1 106 ? -0.950 -8.879 -7.789 1.00 67.69 106 LEU A N 1
ATOM 800 C CA . LEU A 1 106 ? -0.702 -10.046 -8.644 1.00 67.69 106 LEU A CA 1
ATOM 801 C C . LEU A 1 106 ? -1.470 -9.956 -9.967 1.00 67.69 106 LEU A C 1
ATOM 803 O O . LEU A 1 106 ? -0.881 -10.156 -11.028 1.00 67.69 106 LEU A O 1
ATOM 807 N N . LEU A 1 107 ? -2.760 -9.609 -9.915 1.00 67.94 107 LEU A N 1
ATOM 808 C CA . LEU A 1 107 ? -3.589 -9.432 -11.108 1.00 67.94 107 LEU A CA 1
ATOM 809 C C . LEU A 1 107 ? -3.051 -8.306 -11.994 1.00 67.94 107 LEU A C 1
ATOM 811 O O . LEU A 1 107 ? -2.855 -8.510 -13.190 1.00 67.94 107 LEU A O 1
ATOM 815 N N . LEU A 1 108 ? -2.758 -7.138 -11.417 1.00 68.75 108 LEU A N 1
ATOM 816 C CA . LEU A 1 108 ? -2.195 -6.006 -12.155 1.00 68.75 108 LEU A CA 1
ATOM 817 C C . LEU A 1 108 ? -0.834 -6.351 -12.761 1.00 68.75 108 LEU A C 1
ATOM 819 O O . LEU A 1 108 ? -0.599 -6.011 -13.918 1.00 68.75 108 LEU A O 1
ATOM 823 N N . SER A 1 109 ? 0.030 -7.065 -12.035 1.00 66.19 109 SER A N 1
ATOM 824 C CA . SER A 1 109 ? 1.314 -7.553 -12.550 1.00 66.19 109 SER A CA 1
ATOM 825 C C . SER A 1 109 ? 1.121 -8.489 -13.746 1.00 66.19 109 SER A C 1
ATOM 827 O O . SER A 1 109 ? 1.735 -8.284 -14.792 1.00 66.19 109 SER A O 1
ATOM 829 N N . PHE A 1 110 ? 0.200 -9.451 -13.642 1.00 70.38 110 PHE A N 1
ATOM 830 C CA . PHE A 1 110 ? -0.114 -10.385 -14.723 1.00 70.38 110 PHE A CA 1
ATOM 831 C C . PHE A 1 110 ? -0.640 -9.672 -15.975 1.00 70.38 110 PHE A C 1
ATOM 833 O O . PHE A 1 110 ? -0.131 -9.892 -17.076 1.00 70.38 110 PHE A O 1
ATOM 840 N N . PHE A 1 111 ? -1.626 -8.781 -15.824 1.00 69.44 111 PHE A N 1
ATOM 841 C CA . PHE A 1 111 ? -2.163 -8.015 -16.951 1.00 69.44 111 PHE A CA 1
ATOM 842 C C . PHE A 1 111 ? -1.104 -7.113 -17.573 1.00 69.44 111 PHE A C 1
ATOM 844 O O . PHE A 1 111 ? -0.998 -7.057 -18.793 1.00 69.44 111 PHE A O 1
ATOM 851 N N . THR A 1 112 ? -0.289 -6.460 -16.746 1.00 67.75 112 THR A N 1
ATOM 852 C CA . THR A 1 112 ? 0.817 -5.614 -17.197 1.00 67.75 112 THR A CA 1
ATOM 853 C C . THR A 1 112 ? 1.830 -6.414 -18.009 1.00 67.75 112 THR A C 1
ATOM 855 O O . THR A 1 112 ? 2.156 -6.009 -19.119 1.00 67.75 112 THR A O 1
ATOM 858 N N . GLN A 1 113 ? 2.300 -7.561 -17.506 1.00 65.31 113 GLN A N 1
ATOM 859 C CA . GLN A 1 113 ? 3.235 -8.422 -18.236 1.00 65.31 113 GLN A CA 1
ATOM 860 C C . GLN A 1 113 ? 2.640 -8.866 -19.569 1.00 65.31 113 GLN A C 1
ATOM 862 O O . GLN A 1 113 ? 3.281 -8.730 -20.608 1.00 65.31 113 GLN A O 1
ATOM 867 N N . ARG A 1 114 ? 1.387 -9.333 -19.557 1.00 70.38 114 ARG A N 1
ATOM 868 C CA . ARG A 1 114 ? 0.711 -9.796 -20.769 1.00 70.38 114 ARG A CA 1
ATOM 869 C C . ARG A 1 114 ? 0.553 -8.682 -21.804 1.00 70.38 114 ARG A C 1
ATOM 871 O O . ARG A 1 114 ? 0.728 -8.940 -22.987 1.00 70.38 114 ARG A O 1
ATOM 878 N N . PHE A 1 115 ? 0.242 -7.461 -21.370 1.00 66.81 115 PHE A N 1
ATOM 879 C CA . PHE A 1 115 ? 0.116 -6.314 -22.267 1.00 66.81 115 PHE A CA 1
ATOM 880 C C . PHE A 1 115 ? 1.478 -5.904 -22.830 1.00 66.81 115 PHE A C 1
ATOM 882 O O . PHE A 1 115 ? 1.617 -5.753 -24.033 1.00 66.81 115 PHE A O 1
ATOM 889 N N . VAL A 1 116 ? 2.513 -5.793 -21.997 1.00 63.91 116 VAL A N 1
ATOM 890 C CA . VAL A 1 116 ? 3.849 -5.383 -22.459 1.00 63.91 116 VAL A CA 1
ATOM 891 C C . VAL A 1 116 ? 4.432 -6.400 -23.448 1.00 63.91 116 VAL A C 1
ATOM 893 O O . VAL A 1 116 ? 4.979 -5.992 -24.469 1.00 63.91 116 VAL A O 1
ATOM 896 N N . HIS A 1 117 ? 4.255 -7.704 -23.209 1.00 64.44 117 HIS A N 1
ATOM 897 C CA . HIS A 1 117 ? 4.701 -8.756 -24.133 1.00 64.44 117 HIS A CA 1
ATOM 898 C C . HIS A 1 117 ? 4.083 -8.664 -25.539 1.00 64.44 117 HIS A C 1
ATOM 900 O O . HIS A 1 117 ? 4.642 -9.230 -26.472 1.00 64.44 117 HIS A O 1
ATOM 906 N N . LEU A 1 118 ? 2.948 -7.973 -25.704 1.00 66.62 118 LEU A N 1
ATOM 907 C CA . LEU A 1 118 ? 2.291 -7.784 -27.002 1.00 66.62 118 LEU A CA 1
ATOM 908 C C . LEU A 1 118 ? 2.819 -6.573 -27.787 1.00 66.62 118 LEU A C 1
ATOM 910 O O . LEU A 1 118 ? 2.585 -6.502 -28.990 1.00 66.62 118 LEU A O 1
ATOM 914 N N . TYR A 1 119 ? 3.495 -5.624 -27.130 1.00 64.44 119 TYR A N 1
ATOM 915 C CA . TYR A 1 119 ? 3.856 -4.329 -27.725 1.00 64.44 119 TYR A CA 1
ATOM 916 C C . TYR A 1 119 ? 5.364 -4.032 -27.750 1.00 64.44 119 TYR A C 1
ATOM 918 O O . TYR A 1 119 ? 5.756 -3.057 -28.389 1.00 64.44 119 TYR A O 1
ATOM 926 N N . TYR A 1 120 ? 6.208 -4.826 -27.079 1.00 65.12 120 TYR A N 1
ATOM 927 C CA . TYR A 1 120 ? 7.640 -4.536 -26.920 1.00 65.12 120 TYR A CA 1
ATOM 928 C C . TYR A 1 120 ? 8.540 -5.757 -27.174 1.00 65.12 120 TYR A C 1
ATOM 930 O O . TYR A 1 120 ? 8.200 -6.878 -26.797 1.00 65.12 120 TYR A O 1
ATOM 938 N N . ASP A 1 121 ? 9.716 -5.515 -27.765 1.00 70.88 121 ASP A N 1
ATOM 939 C CA . ASP A 1 121 ? 10.742 -6.529 -28.048 1.00 70.88 121 ASP A CA 1
ATOM 94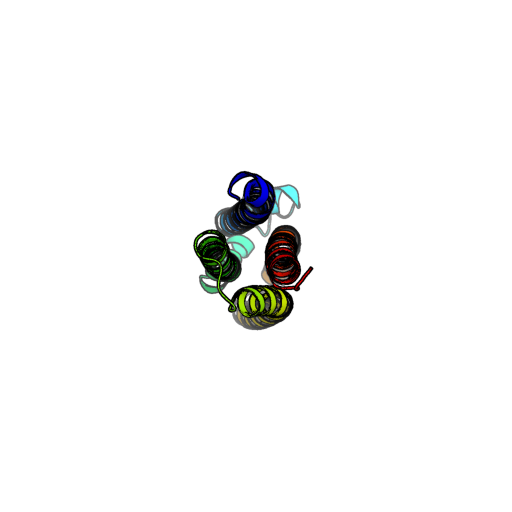0 C C . ASP A 1 121 ? 11.387 -7.119 -26.776 1.00 70.88 121 ASP A C 1
ATOM 942 O O . ASP A 1 121 ? 11.378 -6.524 -25.694 1.00 70.88 121 ASP A O 1
ATOM 946 N N . ALA A 1 122 ? 12.012 -8.297 -26.907 1.00 64.56 122 ALA A N 1
ATOM 947 C CA . ALA A 1 122 ? 12.589 -9.067 -25.795 1.00 64.56 122 ALA A CA 1
ATOM 948 C C . ALA A 1 122 ? 13.636 -8.300 -24.955 1.00 64.56 122 ALA A C 1
ATOM 950 O O . ALA A 1 122 ? 13.719 -8.501 -23.742 1.00 64.56 122 ALA A O 1
ATOM 951 N N . ALA A 1 123 ? 14.404 -7.394 -25.569 1.00 59.56 123 ALA A N 1
ATOM 952 C CA . ALA A 1 123 ? 15.382 -6.559 -24.865 1.00 59.56 123 ALA A CA 1
ATOM 953 C C . ALA A 1 123 ? 14.708 -5.490 -23.979 1.00 59.56 123 ALA A C 1
ATOM 955 O O . ALA A 1 123 ? 15.082 -5.313 -22.817 1.00 59.56 123 ALA A O 1
ATOM 956 N N . ALA A 1 124 ? 13.647 -4.852 -24.482 1.00 60.31 124 ALA A N 1
ATOM 957 C CA . ALA A 1 124 ? 12.842 -3.891 -23.729 1.00 60.31 124 ALA A CA 1
ATOM 958 C C . ALA A 1 124 ? 12.085 -4.563 -22.566 1.00 60.31 124 ALA A C 1
ATOM 960 O O . ALA A 1 124 ? 11.941 -3.985 -21.486 1.00 60.31 124 ALA A O 1
ATOM 961 N N . LEU A 1 125 ? 11.665 -5.820 -22.751 1.00 63.91 125 LEU A N 1
ATOM 962 C CA . LEU A 1 125 ? 11.064 -6.650 -21.702 1.00 63.91 125 LEU A CA 1
ATOM 963 C C . LEU A 1 125 ? 12.042 -6.961 -20.555 1.00 63.91 125 LEU A C 1
ATOM 965 O O . LEU A 1 125 ? 11.644 -6.926 -19.389 1.00 63.91 125 LEU A O 1
ATOM 969 N N . GLY A 1 126 ? 13.318 -7.221 -20.862 1.00 61.19 126 GLY A N 1
ATOM 970 C CA . GLY A 1 126 ? 14.361 -7.468 -19.860 1.00 61.19 126 GLY A CA 1
ATOM 971 C C . GLY A 1 126 ? 14.627 -6.255 -18.962 1.00 61.19 126 GLY A C 1
ATOM 972 O O . GLY A 1 126 ? 14.607 -6.374 -17.734 1.00 61.19 126 GLY A O 1
ATOM 973 N N . ALA A 1 127 ? 14.783 -5.072 -19.562 1.00 62.78 127 ALA A N 1
ATOM 974 C CA . ALA A 1 127 ? 14.983 -3.823 -18.823 1.00 62.78 127 ALA A CA 1
ATOM 975 C C . ALA A 1 127 ? 13.736 -3.427 -18.006 1.00 62.78 127 ALA A C 1
ATOM 977 O O . ALA A 1 127 ? 13.845 -3.016 -16.847 1.00 62.78 127 ALA A O 1
ATOM 978 N N . LEU A 1 128 ? 12.529 -3.630 -18.551 1.00 66.50 128 LEU A N 1
ATOM 979 C CA . LEU A 1 128 ? 11.287 -3.401 -17.812 1.00 66.50 128 LEU A CA 1
ATOM 980 C C . LEU A 1 128 ? 11.144 -4.346 -16.610 1.00 66.50 128 LEU A C 1
ATOM 982 O O . LEU A 1 128 ? 10.670 -3.928 -15.553 1.00 66.50 128 LEU A O 1
ATOM 986 N N . SER A 1 129 ? 11.558 -5.608 -16.747 1.00 68.94 129 SER A N 1
ATOM 987 C CA . SER A 1 129 ? 11.529 -6.595 -15.662 1.00 68.94 129 SER A CA 1
ATOM 988 C C . SER A 1 129 ? 12.407 -6.176 -14.474 1.00 68.94 129 SER A C 1
ATOM 990 O O . SER A 1 129 ? 11.981 -6.282 -13.322 1.00 68.94 129 SER A O 1
ATOM 992 N N . LEU A 1 130 ? 13.591 -5.613 -14.736 1.00 66.69 130 LEU A N 1
ATOM 993 C CA . LEU A 1 130 ? 14.497 -5.074 -13.712 1.00 66.69 130 LEU A CA 1
ATOM 994 C C . LEU A 1 130 ? 13.913 -3.849 -12.992 1.00 66.69 130 LEU A C 1
ATOM 996 O O . LEU A 1 130 ? 13.928 -3.781 -11.756 1.00 66.69 130 LEU A O 1
ATOM 1000 N N . VAL A 1 131 ? 13.329 -2.911 -13.745 1.00 67.56 131 VAL A N 1
ATOM 1001 C CA . VAL A 1 131 ? 12.655 -1.736 -13.169 1.00 67.56 131 VAL A CA 1
ATOM 1002 C C . VAL A 1 131 ? 11.446 -2.166 -12.335 1.00 67.56 131 VAL A C 1
ATOM 1004 O O . VAL A 1 131 ? 11.300 -1.730 -11.196 1.00 67.56 131 VAL A O 1
ATOM 1007 N N . ASN A 1 132 ? 10.614 -3.081 -12.839 1.00 69.19 132 ASN A N 1
ATOM 1008 C CA . ASN A 1 132 ? 9.453 -3.589 -12.105 1.00 69.19 132 ASN A CA 1
ATOM 1009 C C . ASN A 1 132 ? 9.838 -4.400 -10.865 1.00 69.19 132 ASN A C 1
ATOM 1011 O O . ASN A 1 132 ? 9.171 -4.279 -9.842 1.00 69.19 132 ASN A O 1
ATOM 1015 N N . SER A 1 133 ? 10.919 -5.179 -10.912 1.00 69.75 133 SER A N 1
ATOM 1016 C CA . SER A 1 133 ? 11.432 -5.896 -9.738 1.00 69.75 133 SER A CA 1
ATOM 1017 C C . SER A 1 133 ? 11.869 -4.923 -8.642 1.00 69.75 133 SER A C 1
ATOM 1019 O O . SER A 1 133 ? 11.487 -5.082 -7.484 1.00 69.75 133 SER A O 1
ATOM 1021 N N . SER A 1 134 ? 12.573 -3.852 -9.014 1.00 67.06 134 SER A N 1
ATOM 1022 C CA . SER A 1 134 ? 12.974 -2.790 -8.081 1.00 67.06 134 SER A CA 1
ATOM 1023 C C . SER A 1 134 ? 11.766 -2.051 -7.492 1.00 67.06 134 SER A C 1
ATOM 1025 O O . SER A 1 134 ? 11.689 -1.808 -6.287 1.00 67.06 134 SER A O 1
ATOM 1027 N N . LEU A 1 135 ? 10.775 -1.743 -8.330 1.00 69.19 135 LEU A N 1
ATOM 1028 C CA . LEU A 1 135 ? 9.531 -1.103 -7.904 1.00 69.19 135 LEU A CA 1
ATOM 1029 C C . LEU A 1 135 ? 8.672 -2.010 -7.012 1.00 69.19 135 LEU A C 1
ATOM 1031 O O . LEU A 1 135 ? 8.011 -1.521 -6.094 1.00 69.19 135 LEU A O 1
ATOM 1035 N N . ASN A 1 136 ? 8.696 -3.325 -7.234 1.00 70.69 136 ASN A N 1
ATOM 1036 C CA . ASN A 1 136 ? 8.019 -4.290 -6.372 1.00 70.69 136 ASN A CA 1
ATOM 1037 C C . ASN A 1 136 ? 8.629 -4.309 -4.968 1.00 70.69 136 ASN A C 1
ATOM 1039 O O . ASN A 1 136 ? 7.875 -4.368 -4.002 1.00 70.69 136 ASN A O 1
ATOM 1043 N N . VAL A 1 137 ? 9.951 -4.168 -4.824 1.00 69.44 137 VAL A N 1
ATOM 1044 C CA . VAL A 1 137 ? 10.592 -4.034 -3.501 1.00 69.44 137 VAL A CA 1
ATOM 1045 C C . VAL A 1 137 ? 10.080 -2.790 -2.767 1.00 69.44 137 VAL A C 1
ATOM 1047 O O . VAL A 1 137 ? 9.663 -2.887 -1.614 1.00 69.44 137 VAL A O 1
ATOM 1050 N N . ILE A 1 138 ? 10.014 -1.638 -3.444 1.00 68.69 138 ILE A N 1
ATOM 1051 C CA . ILE A 1 138 ? 9.473 -0.388 -2.873 1.00 68.69 138 ILE A CA 1
ATOM 1052 C C . ILE A 1 138 ? 7.997 -0.555 -2.478 1.00 68.69 138 ILE A C 1
ATOM 1054 O O . ILE A 1 138 ? 7.565 -0.074 -1.429 1.00 68.69 138 ILE A O 1
ATOM 1058 N N . THR A 1 139 ? 7.226 -1.281 -3.289 1.00 67.38 139 THR A N 1
ATOM 1059 C CA . THR A 1 139 ? 5.808 -1.566 -3.031 1.00 67.38 139 THR A CA 1
ATOM 1060 C C . THR A 1 139 ? 5.626 -2.505 -1.832 1.00 67.38 139 THR A C 1
ATOM 1062 O O . THR A 1 139 ? 4.739 -2.281 -1.009 1.00 67.38 139 THR A O 1
ATOM 1065 N N . ILE A 1 140 ? 6.492 -3.513 -1.672 1.00 69.44 140 ILE A N 1
ATOM 1066 C CA . ILE A 1 140 ? 6.516 -4.399 -0.497 1.00 69.44 140 ILE A CA 1
ATOM 10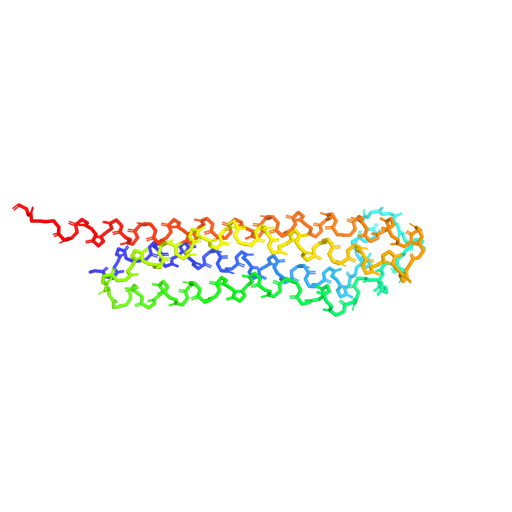67 C C . ILE A 1 140 ? 6.866 -3.603 0.763 1.00 69.44 140 ILE A C 1
ATOM 1069 O O . ILE A 1 140 ? 6.204 -3.770 1.784 1.00 69.44 140 ILE A O 1
ATOM 1073 N N . MET A 1 141 ? 7.833 -2.683 0.701 1.00 67.94 141 MET A N 1
ATOM 1074 C CA . MET A 1 141 ? 8.121 -1.788 1.828 1.00 67.94 141 MET A CA 1
ATOM 1075 C C . MET A 1 141 ? 6.911 -0.916 2.190 1.00 67.94 141 MET A C 1
ATOM 1077 O O . MET A 1 141 ? 6.590 -0.775 3.369 1.00 67.94 141 MET A O 1
ATOM 1081 N N . GLY A 1 142 ? 6.188 -0.401 1.190 1.00 65.50 142 GLY A N 1
ATOM 1082 C CA . GLY A 1 142 ? 4.934 0.328 1.398 1.00 65.50 142 GLY A CA 1
ATOM 1083 C C . GLY A 1 142 ? 3.853 -0.528 2.062 1.00 65.50 142 GLY A C 1
ATOM 1084 O O . GLY A 1 142 ? 3.139 -0.047 2.937 1.00 65.50 142 GLY A O 1
ATOM 1085 N N . SER A 1 143 ? 3.792 -1.827 1.747 1.00 69.88 143 SER A N 1
ATOM 1086 C CA . SER A 1 143 ? 2.799 -2.745 2.322 1.00 69.88 143 SER A CA 1
ATOM 1087 C C . SER A 1 143 ? 2.885 -2.887 3.847 1.00 69.88 143 SER A C 1
ATOM 1089 O O . SER A 1 143 ? 1.878 -3.220 4.468 1.00 69.88 143 SER A O 1
ATOM 1091 N N . VAL A 1 144 ? 4.024 -2.540 4.465 1.00 75.12 144 VAL A N 1
ATOM 1092 C CA . VAL A 1 144 ? 4.208 -2.488 5.931 1.00 75.12 144 VAL A CA 1
ATOM 1093 C C . VAL A 1 144 ? 3.295 -1.442 6.590 1.00 75.12 144 VAL A C 1
ATOM 1095 O O . VAL A 1 144 ? 2.964 -1.559 7.771 1.00 75.12 144 VAL A O 1
ATOM 1098 N N . ALA A 1 145 ? 2.797 -0.465 5.829 1.00 79.56 145 ALA A N 1
ATOM 1099 C CA . ALA A 1 145 ? 1.782 0.469 6.296 1.00 79.56 145 ALA A CA 1
ATOM 1100 C C . ALA A 1 145 ? 0.485 -0.241 6.725 1.00 79.56 145 ALA A C 1
ATOM 1102 O O . ALA A 1 145 ? -0.100 0.108 7.751 1.00 79.56 145 ALA A O 1
ATOM 1103 N N . PHE A 1 146 ? 0.033 -1.260 5.987 1.00 76.31 146 PHE A N 1
ATOM 1104 C CA . PHE A 1 146 ? -1.247 -1.921 6.264 1.00 76.31 146 PHE A CA 1
ATOM 1105 C C . PHE A 1 146 ? -1.261 -2.695 7.596 1.00 76.31 146 PHE A C 1
ATOM 1107 O O . PHE A 1 146 ? -2.220 -2.529 8.351 1.00 76.31 146 PHE A O 1
ATOM 1114 N N . PRO A 1 147 ? -0.221 -3.471 7.963 1.00 79.12 147 PRO A N 1
ATOM 1115 C CA . PRO A 1 147 ? -0.081 -4.028 9.305 1.00 79.12 147 PRO A CA 1
ATOM 1116 C C . PRO A 1 147 ? -0.086 -2.976 10.420 1.00 79.12 147 PRO A C 1
ATOM 1118 O O . PRO A 1 147 ? -0.691 -3.216 11.462 1.00 79.12 147 PRO A O 1
ATOM 1121 N N . LEU A 1 148 ? 0.530 -1.803 10.216 1.00 83.00 148 LEU A N 1
ATOM 1122 C CA . LEU A 1 148 ? 0.488 -0.712 11.202 1.00 83.00 148 LEU A CA 1
ATOM 1123 C C . LEU A 1 148 ? -0.939 -0.190 11.404 1.00 83.00 148 LEU A C 1
ATOM 1125 O O . LEU A 1 148 ? -1.358 0.047 12.539 1.00 83.00 148 LEU A O 1
ATOM 1129 N N . LEU A 1 149 ? -1.707 -0.064 10.319 1.00 82.50 149 LEU A N 1
ATOM 1130 C CA . LEU A 1 149 ? -3.115 0.319 10.380 1.00 82.50 149 LEU A CA 1
ATOM 1131 C C . LEU A 1 149 ? -3.978 -0.767 11.038 1.00 82.50 149 LEU A C 1
ATOM 1133 O O . LEU A 1 149 ? -4.845 -0.451 11.852 1.00 82.50 149 LEU A O 1
ATOM 1137 N N . ALA A 1 150 ? -3.712 -2.042 10.743 1.00 80.12 150 ALA A N 1
ATOM 1138 C CA . ALA A 1 150 ? -4.392 -3.176 11.364 1.00 80.12 150 ALA A CA 1
ATOM 1139 C C . ALA A 1 150 ? -4.108 -3.249 12.869 1.00 80.12 150 ALA A C 1
ATOM 1141 O O . ALA A 1 150 ? -5.032 -3.453 13.652 1.00 80.12 150 ALA A O 1
ATOM 1142 N N . ALA A 1 151 ? -2.861 -3.017 13.288 1.00 82.88 151 ALA A N 1
ATOM 1143 C CA . ALA A 1 151 ? -2.481 -2.939 14.695 1.00 82.88 151 ALA A CA 1
ATOM 1144 C C . ALA A 1 151 ? -3.183 -1.770 15.403 1.00 82.88 151 ALA A C 1
ATOM 1146 O O . ALA A 1 151 ? -3.747 -1.952 16.480 1.00 82.88 151 ALA A O 1
ATOM 1147 N N . ALA A 1 152 ? -3.229 -0.593 14.772 1.00 82.88 152 ALA A N 1
ATOM 1148 C CA . ALA A 1 152 ? -3.958 0.558 15.298 1.00 82.88 152 ALA A CA 1
ATOM 1149 C C . ALA A 1 152 ? -5.462 0.254 15.469 1.00 82.88 152 ALA A C 1
ATOM 1151 O O . ALA A 1 152 ? -6.045 0.545 16.517 1.00 82.88 152 ALA A O 1
ATOM 1152 N N . ALA A 1 153 ? -6.083 -0.392 14.478 1.00 82.00 153 ALA A N 1
ATOM 1153 C CA . ALA A 1 153 ? -7.475 -0.827 14.555 1.00 82.00 153 ALA A CA 1
ATOM 1154 C C . ALA A 1 153 ? -7.700 -1.901 15.638 1.00 82.00 153 ALA A C 1
ATOM 1156 O O . ALA A 1 153 ? -8.676 -1.816 16.383 1.00 82.00 153 ALA A O 1
ATOM 1157 N N . ALA A 1 154 ? -6.780 -2.859 15.789 1.00 82.00 154 ALA A N 1
ATOM 1158 C CA . ALA A 1 154 ? -6.840 -3.904 16.812 1.00 82.00 154 ALA A CA 1
ATOM 1159 C C . ALA A 1 154 ? -6.781 -3.319 18.229 1.00 82.00 154 ALA A C 1
ATOM 1161 O O . ALA A 1 154 ? -7.595 -3.665 19.083 1.00 82.00 154 ALA A O 1
ATOM 1162 N N . MET A 1 155 ? -5.851 -2.389 18.469 1.00 83.25 155 MET A N 1
ATOM 1163 C CA . MET A 1 155 ? -5.721 -1.692 19.751 1.00 83.25 155 MET A CA 1
ATOM 1164 C C . MET A 1 155 ? -6.982 -0.891 20.087 1.00 83.25 155 MET A C 1
ATOM 1166 O O . MET A 1 155 ? -7.405 -0.849 21.242 1.00 83.25 155 MET A O 1
ATOM 1170 N N . HIS A 1 156 ? -7.605 -0.272 19.082 1.00 82.56 156 HIS A N 1
ATOM 1171 C CA . HIS A 1 156 ? -8.867 0.435 19.268 1.00 82.56 156 HIS A CA 1
ATOM 1172 C C . HIS A 1 156 ? -10.022 -0.518 19.611 1.00 82.56 156 HIS A C 1
ATOM 1174 O O . HIS A 1 156 ? -10.773 -0.250 20.549 1.00 82.56 156 HIS A O 1
ATOM 1180 N N . TRP A 1 157 ? -10.134 -1.642 18.898 1.00 80.06 157 TRP A N 1
ATOM 1181 C CA . TRP A 1 157 ? -11.150 -2.665 19.150 1.00 80.06 157 TRP A CA 1
ATOM 1182 C C . TRP A 1 157 ? -11.028 -3.278 20.547 1.00 80.06 157 TRP A C 1
ATOM 1184 O O . TRP A 1 157 ? -12.013 -3.329 21.284 1.00 80.06 157 TRP A O 1
ATOM 1194 N N . GLN A 1 158 ? -9.815 -3.677 20.943 1.00 80.69 158 GLN A N 1
ATOM 1195 C CA . GLN A 1 158 ? -9.550 -4.223 22.274 1.00 80.69 158 GLN A CA 1
ATOM 1196 C C . GLN A 1 158 ? -9.974 -3.237 23.366 1.00 80.69 158 GLN A C 1
ATOM 1198 O O . GLN A 1 158 ? -10.652 -3.618 24.313 1.00 80.69 158 GLN A O 1
ATOM 1203 N N . ARG A 1 159 ? -9.672 -1.946 23.186 1.00 78.00 159 ARG A N 1
ATOM 1204 C CA . ARG A 1 159 ? -10.071 -0.899 24.130 1.00 78.00 159 ARG A CA 1
ATOM 1205 C C . ARG A 1 159 ? -11.588 -0.786 24.288 1.00 78.00 159 ARG A C 1
ATOM 1207 O O . ARG A 1 159 ? -12.064 -0.633 25.409 1.00 78.00 159 ARG A O 1
ATOM 1214 N N . ILE A 1 160 ? -12.341 -0.807 23.187 1.00 77.62 160 ILE A N 1
ATOM 1215 C CA . ILE A 1 160 ? -13.811 -0.758 23.243 1.00 77.62 160 ILE A CA 1
ATOM 1216 C C . ILE A 1 160 ? -14.338 -1.979 24.000 1.00 77.62 160 ILE A C 1
ATOM 1218 O O . ILE A 1 160 ? -15.187 -1.838 24.878 1.00 77.62 160 ILE A O 1
ATOM 1222 N N . ARG A 1 161 ? -13.772 -3.159 23.725 1.00 77.56 161 ARG A N 1
ATOM 1223 C CA . ARG A 1 161 ? -14.142 -4.403 24.402 1.00 77.56 161 ARG A CA 1
ATOM 1224 C C . ARG A 1 161 ? -13.881 -4.342 25.909 1.00 77.56 161 ARG A C 1
ATOM 1226 O O . ARG A 1 161 ? -14.776 -4.670 26.683 1.00 77.56 161 ARG A O 1
ATOM 1233 N N . ASP A 1 162 ? -12.712 -3.862 26.322 1.00 79.19 162 ASP A N 1
ATOM 1234 C CA . ASP A 1 162 ? -12.338 -3.747 27.738 1.00 79.19 162 ASP A CA 1
ATOM 1235 C C . ASP A 1 162 ? -13.241 -2.763 28.506 1.00 79.19 162 ASP A C 1
ATOM 1237 O O . ASP A 1 162 ? -13.512 -2.963 29.687 1.00 79.19 162 ASP A O 1
ATOM 1241 N N . LEU A 1 163 ? -13.743 -1.713 27.842 1.00 73.69 163 LEU A N 1
ATOM 1242 C CA . LEU A 1 163 ? -14.694 -0.755 28.426 1.00 73.69 163 LEU A CA 1
ATOM 1243 C C . LEU A 1 163 ? -16.130 -1.297 28.517 1.00 73.69 163 LEU A C 1
ATOM 1245 O O . LEU A 1 163 ? -16.916 -0.786 29.310 1.00 73.69 163 LEU A O 1
ATOM 1249 N N . SER A 1 164 ? -16.477 -2.295 27.702 1.00 73.75 164 SER A N 1
ATOM 1250 C CA . SER A 1 164 ? -17.830 -2.865 27.616 1.00 73.75 164 SER A CA 1
ATOM 1251 C C . SER A 1 164 ? -18.104 -4.013 28.598 1.00 73.75 164 SER A C 1
ATOM 1253 O O . SER A 1 164 ? -19.251 -4.431 28.744 1.00 73.75 164 SER A O 1
ATOM 1255 N N . LEU A 1 165 ? -17.076 -4.533 29.277 1.00 71.19 165 LEU A N 1
ATOM 1256 C CA . LEU A 1 165 ? -17.223 -5.624 30.242 1.00 71.19 165 LEU A CA 1
ATOM 1257 C C . LEU A 1 165 ? -17.636 -5.086 31.629 1.00 71.19 165 LEU A C 1
ATOM 1259 O O . LEU A 1 165 ? -16.992 -4.160 32.132 1.00 71.19 165 LEU A O 1
ATOM 1263 N N . PRO A 1 166 ? -18.681 -5.650 32.272 1.00 57.62 166 PRO A N 1
ATOM 1264 C CA . PRO A 1 166 ? -19.052 -5.286 33.637 1.00 57.62 166 PRO A CA 1
ATOM 1265 C C . PRO A 1 166 ? -17.942 -5.705 34.613 1.00 57.62 166 PRO A C 1
ATOM 1267 O O . PRO A 1 166 ? -17.413 -6.813 34.510 1.00 57.62 166 PRO A O 1
ATOM 1270 N N . ARG A 1 167 ? -17.572 -4.792 35.518 1.00 61.41 167 ARG A N 1
ATOM 1271 C CA . ARG A 1 167 ? -16.608 -5.039 36.602 1.00 61.41 167 ARG A CA 1
ATOM 1272 C C . ARG A 1 167 ? -17.234 -5.815 37.748 1.00 61.41 167 ARG A C 1
ATOM 1274 O O . ARG A 1 167 ? -18.416 -5.537 38.048 1.00 61.41 167 ARG A O 1
#

Mean predicted aligned error: 8.43 Å

Sequence (167 aa):
MEEQNKPIRLMALIGLILQAVCTGI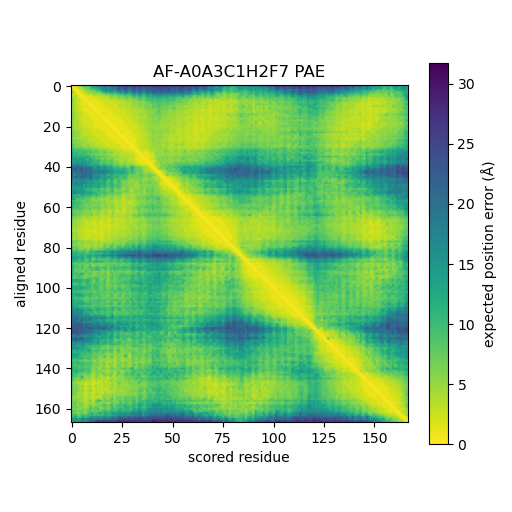TVLSRLFPQPFLAAMQQQDFAEDAARATRHPLLLLTPFAGIIVYILLYCLLQGQLRNPSDSAGTVFGLTIAAIPAMGIINLLLSFFTQRFVHLYYDAAALGALSLVNSSLNVITIMGSVAFPLLAAAAAMHWQRIRDLSLPR

pLDDT: mean 74.47, std 7.9, range [57.56, 88.75]

Nearest PDB structures (foldseek):
  4tx5-assembly1_B  TM=3.067E-01  e=3.217E+00  Homo sapiens
  8auw-assembly1_D  TM=3.103E-01  e=4.107E+00  Homo sapiens
  8e2i-assembly1_F  TM=2.822E-01  e=3.725E+00  Homo sapiens
  1few-assembly1_A  TM=3.160E-01  e=6.691E+00  Homo sapiens
  7sqc-assembly1_1X  TM=2.292E-01  e=9.889E+00  Chlamydomonas reinhardtii

Solvent-accessible surface area (backbone atoms only — not comparable to full-atom values): 8896 Å² total; per-residue (Å²): 120,71,78,77,45,48,64,40,54,48,38,36,48,51,18,49,51,45,27,50,51,32,34,49,51,49,50,47,46,34,79,51,35,56,68,60,29,53,75,66,73,40,64,95,47,37,68,54,24,44,59,62,42,58,36,67,71,61,65,49,55,55,51,55,60,48,52,55,49,50,54,53,49,52,53,51,53,48,38,74,73,54,79,54,90,58,42,58,55,56,28,50,52,42,54,54,45,53,61,51,50,55,52,51,53,50,52,50,48,52,53,50,53,59,52,47,66,74,76,50,56,74,69,39,49,54,50,40,51,55,53,50,53,56,45,48,52,41,50,55,62,22,52,57,20,50,59,34,38,29,50,27,32,46,57,52,38,51,52,54,52,65,71,69,55,86,131

Foldseek 3Di:
DVVVLVVLLVLLVVLLVLLVVLLVVLLCCLCCVPVVCVVVVNNVLRVLLNVLSVPVLNNCLSVVVSVLSVVLSVVLVVCVVPPDPCLVVSLVSLVVVLVVNVVSVVVSVVVSLVVCVVPDDPSSSVSNVSSVVVSVVSVVSSSVSSVSNSVSSVVSVVVVVVVPDDD